Protein AF-A0A1W2CH02-F1 (afdb_monomer_lite)

Radius of gyration: 27.21 Å; chains: 1; bounding box: 58×30×69 Å

Structure (mmCIF, N/CA/C/O backbone):
data_AF-A0A1W2CH02-F1
#
_entry.id   AF-A0A1W2CH02-F1
#
loop_
_atom_site.group_PDB
_atom_site.id
_atom_site.type_symbol
_atom_site.label_atom_id
_atom_site.label_alt_id
_atom_site.label_comp_id
_atom_site.label_asym_id
_atom_site.label_entity_id
_atom_site.label_seq_id
_atom_site.pdbx_PDB_ins_code
_atom_site.Cartn_x
_atom_site.Cartn_y
_atom_site.Cartn_z
_atom_site.occupancy
_atom_site.B_iso_or_equiv
_atom_site.auth_seq_id
_atom_site.auth_comp_id
_atom_site.auth_asym_id
_atom_site.auth_atom_id
_atom_site.pdbx_PDB_model_num
ATOM 1 N N . MET A 1 1 ? -12.501 -14.407 43.895 1.00 35.47 1 MET A N 1
ATOM 2 C CA . MET A 1 1 ? -11.972 -13.322 44.742 1.00 35.47 1 MET A CA 1
ATOM 3 C C . MET A 1 1 ? -12.330 -12.026 44.044 1.00 35.47 1 MET A C 1
ATOM 5 O O . MET A 1 1 ? -11.643 -11.642 43.106 1.00 35.47 1 MET A O 1
ATOM 9 N N . GLU A 1 2 ? -13.467 -11.449 44.419 1.00 36.72 2 GLU A N 1
ATOM 10 C CA . GLU A 1 2 ? -13.916 -10.142 43.938 1.00 36.72 2 GLU A CA 1
ATOM 11 C C . GLU A 1 2 ? -13.089 -9.093 44.695 1.00 36.72 2 GLU A C 1
ATOM 13 O O . GLU A 1 2 ? -13.132 -9.053 45.923 1.00 36.72 2 GLU A O 1
ATOM 18 N N . GLN A 1 3 ? -12.265 -8.304 44.007 1.00 42.00 3 GLN A N 1
ATOM 19 C CA . GLN A 1 3 ? -11.610 -7.161 44.642 1.00 42.00 3 GLN A CA 1
ATOM 20 C C . GLN A 1 3 ? -12.659 -6.049 44.733 1.00 42.00 3 GLN A C 1
ATOM 22 O O . GLN A 1 3 ? -12.892 -5.350 43.747 1.00 42.00 3 GLN A O 1
ATOM 27 N N . GLU A 1 4 ? -13.314 -5.915 45.890 1.00 47.78 4 GLU A N 1
ATOM 28 C CA . GLU A 1 4 ? -14.095 -4.726 46.246 1.00 47.78 4 GLU A CA 1
ATOM 29 C C . GLU A 1 4 ? -13.147 -3.520 46.241 1.00 47.78 4 GLU A C 1
ATOM 31 O O . GLU A 1 4 ? -12.423 -3.237 47.196 1.00 47.78 4 GLU A O 1
ATOM 36 N N . GLY A 1 5 ? -13.067 -2.857 45.089 1.00 48.69 5 GLY A N 1
ATOM 37 C CA . GLY A 1 5 ? -12.240 -1.679 44.900 1.00 48.69 5 GLY A CA 1
ATOM 38 C C . GLY A 1 5 ? -12.785 -0.540 45.747 1.00 48.69 5 GLY A C 1
ATOM 39 O O . GLY A 1 5 ? -13.868 -0.039 45.465 1.00 48.69 5 GLY A O 1
ATOM 40 N N . VAL A 1 6 ? -12.015 -0.136 46.758 1.00 55.66 6 VAL A N 1
ATOM 41 C CA . VAL A 1 6 ? -12.241 1.048 47.597 1.00 55.66 6 VAL A CA 1
ATOM 42 C C . VAL A 1 6 ? -12.697 2.221 46.725 1.00 55.66 6 VAL A C 1
ATOM 44 O O . VAL A 1 6 ? -11.919 2.780 45.945 1.00 55.66 6 VAL A O 1
ATOM 47 N N . GLU A 1 7 ? -13.975 2.580 46.826 1.00 64.75 7 GLU A N 1
ATOM 48 C CA . GLU A 1 7 ? -14.532 3.694 46.075 1.00 64.75 7 GLU A CA 1
ATOM 49 C C . GLU A 1 7 ? -14.022 5.001 46.695 1.00 64.75 7 GLU A C 1
ATOM 51 O O . GLU A 1 7 ? -14.224 5.272 47.877 1.00 64.75 7 GLU A O 1
ATOM 56 N N . ASN A 1 8 ? -13.273 5.784 45.912 1.00 71.00 8 ASN A N 1
ATOM 57 C CA . ASN A 1 8 ? -12.637 7.011 46.386 1.00 71.00 8 ASN A CA 1
ATOM 58 C C . ASN A 1 8 ? -13.703 7.998 46.921 1.00 71.00 8 ASN A C 1
ATOM 60 O O . ASN A 1 8 ? -14.515 8.481 46.126 1.00 71.00 8 ASN A O 1
ATOM 64 N N . PRO A 1 9 ? -13.674 8.370 48.216 1.00 66.88 9 PRO A N 1
ATOM 65 C CA . PRO A 1 9 ? -14.680 9.240 48.834 1.00 66.88 9 PRO A CA 1
ATOM 66 C C . PRO A 1 9 ? -14.653 10.685 48.306 1.00 66.88 9 PRO A C 1
ATOM 68 O O . PRO A 1 9 ? -15.585 11.447 48.545 1.00 66.88 9 PRO A O 1
ATOM 71 N N . TYR A 1 10 ? -13.612 11.060 47.554 1.00 70.50 10 TYR A N 1
ATOM 72 C CA . TYR A 1 10 ? -13.473 12.356 46.882 1.00 70.50 10 TYR A CA 1
ATOM 73 C C . TYR A 1 10 ? -13.722 12.282 45.373 1.00 70.50 10 TYR A C 1
ATOM 75 O O . TYR A 1 10 ? -13.317 13.176 44.626 1.00 70.50 10 TYR A O 1
ATOM 83 N N . LYS A 1 11 ? -14.362 11.215 44.885 1.00 69.06 11 LYS A N 1
ATOM 84 C CA . LYS A 1 11 ? -14.720 11.079 43.472 1.00 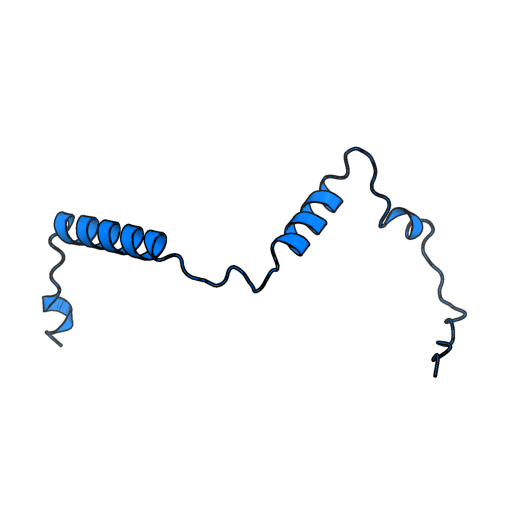69.06 11 LYS A CA 1
ATOM 85 C C . LYS A 1 11 ? -15.928 11.966 43.153 1.00 69.06 11 LYS A C 1
ATOM 87 O O . LYS A 1 11 ? -17.041 11.493 42.958 1.00 69.06 11 LYS A O 1
ATOM 92 N N . PHE A 1 12 ? -15.705 13.276 43.112 1.00 71.62 12 PHE A N 1
ATOM 93 C CA . PHE A 1 12 ? -16.689 14.221 42.601 1.00 71.62 12 PHE A CA 1
ATOM 94 C C . PHE A 1 12 ? -16.770 14.056 41.090 1.00 71.62 12 PHE A C 1
ATOM 96 O O . PHE A 1 12 ? -15.883 14.488 40.353 1.00 71.62 12 PHE A O 1
ATOM 103 N N . ASP A 1 13 ? -17.823 13.394 40.630 1.00 68.88 13 ASP A N 1
ATOM 104 C CA . ASP A 1 13 ? -18.088 13.306 39.207 1.00 68.88 13 ASP A CA 1
ATOM 105 C C . ASP A 1 13 ? -18.765 14.600 38.726 1.00 68.88 13 ASP A C 1
ATOM 107 O O . ASP A 1 13 ? -19.600 15.191 39.417 1.00 68.88 13 ASP A O 1
ATOM 111 N N . SER A 1 14 ? -18.374 15.093 37.552 1.00 76.06 14 SER A N 1
ATOM 112 C CA . SER A 1 14 ? -18.973 16.310 36.991 1.00 76.06 14 SER A CA 1
ATOM 113 C C . SER A 1 14 ? -20.457 16.068 36.711 1.00 76.06 14 SER A C 1
ATOM 115 O O . SER A 1 14 ? -20.809 15.008 36.211 1.00 76.06 14 SER A O 1
ATOM 117 N N . LYS A 1 15 ? -21.348 17.054 36.898 1.00 70.69 15 LYS A N 1
ATOM 118 C CA . LYS A 1 15 ? -22.768 16.906 36.490 1.00 70.69 15 LYS A CA 1
ATOM 119 C C . LYS A 1 15 ? -22.926 16.506 35.012 1.00 70.69 15 LYS A C 1
ATOM 121 O O . LYS A 1 15 ? -23.954 15.954 34.627 1.00 70.69 15 LYS A O 1
ATOM 126 N N . PHE A 1 16 ? -21.908 16.779 34.195 1.00 68.81 16 PHE A N 1
ATOM 127 C CA . PHE A 1 16 ? -21.860 16.447 32.774 1.00 68.81 16 PHE A CA 1
ATOM 128 C C . PHE A 1 16 ? -21.302 15.050 32.464 1.00 68.81 16 PHE A C 1
ATOM 130 O O . PHE A 1 16 ? -21.411 14.591 31.329 1.00 68.81 16 PHE A O 1
ATOM 137 N N . SER A 1 17 ? -20.722 14.352 33.442 1.00 70.00 17 SER A N 1
ATOM 138 C CA . SER A 1 17 ? -20.120 13.029 33.245 1.00 70.00 17 SER A CA 1
ATOM 139 C C . SER A 1 17 ? -21.135 11.985 32.783 1.00 70.00 17 SER A C 1
ATOM 141 O O . SER A 1 17 ? -20.828 11.169 31.916 1.00 70.00 17 SER A O 1
ATOM 143 N N . LYS A 1 18 ? -22.374 12.079 33.280 1.00 67.69 18 LYS A N 1
ATOM 144 C CA . LYS A 1 18 ? -23.491 11.191 32.942 1.00 67.69 18 LYS A CA 1
ATOM 145 C C . LYS A 1 18 ? -23.874 11.249 31.459 1.00 67.69 18 LYS A C 1
ATOM 147 O O . LYS A 1 18 ? -24.391 10.275 30.921 1.00 67.69 18 LYS A O 1
ATOM 152 N N . TYR A 1 19 ? -23.581 12.364 30.790 1.00 66.81 19 TYR A N 1
ATOM 153 C CA . TYR A 1 19 ? -23.877 12.577 29.369 1.00 66.81 19 TYR A CA 1
ATOM 154 C C . TYR A 1 19 ? -22.677 12.294 28.459 1.00 66.81 19 TYR A C 1
ATOM 156 O O . TYR A 1 19 ? -22.784 12.382 27.240 1.00 66.81 19 TYR A O 1
ATOM 164 N N . LYS A 1 20 ? -21.521 11.922 29.024 1.00 67.50 20 LYS A N 1
ATOM 165 C CA . LYS A 1 20 ? -20.303 11.638 28.250 1.00 67.50 20 LYS A CA 1
ATOM 166 C C . LYS A 1 20 ? -20.463 10.442 27.303 1.00 67.50 20 LYS A C 1
ATOM 168 O O . LYS A 1 20 ? -19.751 10.362 26.307 1.00 67.50 20 LYS A O 1
ATOM 173 N N . SER A 1 21 ? -21.368 9.519 27.622 1.00 63.88 21 SER A N 1
ATOM 174 C CA . SER A 1 21 ? -21.658 8.314 26.835 1.00 63.88 21 SER A CA 1
ATOM 175 C C . SER A 1 21 ? -23.114 8.215 26.375 1.00 63.88 21 SER A C 1
ATOM 177 O O . SER A 1 21 ? -23.514 7.164 25.882 1.00 63.88 21 SER A O 1
ATOM 179 N N . SER A 1 22 ? -23.930 9.261 26.550 1.00 67.12 22 SER A N 1
ATOM 180 C CA . SER A 1 22 ? -25.315 9.235 26.071 1.00 67.12 22 SER A CA 1
ATOM 181 C C . SER A 1 22 ? -25.336 9.407 24.553 1.00 67.12 22 SER A C 1
ATOM 183 O O . SER A 1 22 ? -25.058 10.498 24.058 1.00 67.12 22 SER A O 1
ATOM 185 N N . GLN A 1 23 ? -25.674 8.344 23.823 1.00 62.69 23 GLN A N 1
ATOM 186 C CA . GLN A 1 23 ? -25.924 8.416 22.384 1.00 62.69 23 GLN A CA 1
ATOM 187 C C . GLN A 1 23 ? -27.240 9.169 22.149 1.00 62.69 23 GLN A C 1
ATOM 189 O O . GLN A 1 23 ? -28.328 8.648 22.383 1.00 62.69 23 GLN A O 1
ATOM 194 N N . VAL A 1 24 ? -27.135 10.431 21.737 1.00 68.19 24 VAL A N 1
ATOM 195 C CA . VAL A 1 24 ? -28.272 11.268 21.328 1.00 68.19 24 VAL A CA 1
ATOM 196 C C . VAL A 1 24 ? -28.481 11.101 19.820 1.00 68.19 24 VAL A C 1
ATOM 198 O O . VAL A 1 24 ? -27.521 10.900 19.074 1.00 68.19 24 VAL A O 1
ATOM 201 N N . ALA A 1 25 ? -29.724 11.198 19.342 1.00 65.69 25 ALA A N 1
ATOM 202 C CA . ALA A 1 25 ? -29.997 11.250 17.907 1.00 65.69 25 ALA A CA 1
ATOM 203 C C . ALA A 1 25 ? -29.232 12.433 17.276 1.00 65.69 25 ALA A C 1
ATOM 205 O O . ALA A 1 25 ? -29.445 13.584 17.649 1.00 65.69 25 ALA A O 1
ATOM 206 N N . GLY A 1 26 ? -28.303 12.140 16.361 1.00 69.94 26 GLY A N 1
ATOM 207 C CA . GLY A 1 26 ? -27.381 13.133 15.794 1.00 69.94 26 GLY A CA 1
ATOM 208 C C . GLY A 1 26 ? -25.994 13.195 16.452 1.00 69.94 26 GLY A C 1
ATOM 209 O O . GLY A 1 26 ? -25.216 14.088 16.120 1.00 69.94 26 GLY A O 1
ATOM 210 N N . ASP A 1 27 ? -25.636 12.259 17.341 1.00 75.75 27 ASP A N 1
ATOM 211 C CA . ASP A 1 27 ? -24.280 12.164 17.898 1.00 75.75 27 ASP A CA 1
ATOM 212 C C . ASP A 1 27 ? -23.274 11.643 16.861 1.00 75.75 27 ASP A C 1
ATOM 214 O O . ASP A 1 27 ? -22.910 10.467 16.802 1.00 75.75 27 ASP A O 1
ATOM 218 N N . ILE A 1 28 ? -22.823 12.556 16.007 1.00 81.06 28 ILE A N 1
ATOM 219 C CA . ILE A 1 28 ? -21.818 12.284 14.986 1.00 81.06 28 ILE A CA 1
ATOM 220 C C . ILE A 1 28 ? -20.485 11.926 15.660 1.00 81.06 28 ILE A C 1
ATOM 222 O O . ILE A 1 28 ? -19.821 10.977 15.250 1.00 81.06 28 ILE A O 1
ATOM 226 N N . ARG A 1 29 ? -20.098 12.616 16.743 1.00 80.25 29 ARG A N 1
ATOM 227 C CA . ARG A 1 29 ? -18.818 12.377 17.438 1.00 80.25 29 ARG A CA 1
ATOM 228 C C . ARG A 1 29 ? -18.724 10.958 18.003 1.00 80.25 29 ARG A C 1
ATOM 230 O O . ARG A 1 29 ? -17.678 10.326 17.833 1.00 80.25 29 ARG A O 1
ATOM 237 N N . GLY A 1 30 ? -19.795 10.463 18.623 1.00 82.25 30 GLY A N 1
ATOM 238 C CA . GLY A 1 30 ? -19.909 9.080 19.083 1.00 82.25 30 GLY A CA 1
ATOM 239 C C . GLY A 1 30 ? -19.776 8.082 17.936 1.00 82.25 30 GLY A C 1
ATOM 240 O O . GLY A 1 30 ? -18.948 7.174 18.020 1.00 82.25 30 GLY A O 1
ATOM 241 N N . GLN A 1 31 ? -20.472 8.324 16.819 1.00 85.56 31 GLN A N 1
ATOM 242 C CA . GLN A 1 31 ? -20.397 7.480 15.619 1.00 85.56 31 GLN A CA 1
ATOM 243 C C . GLN A 1 31 ? -18.973 7.386 15.049 1.00 85.56 31 GLN A C 1
ATOM 245 O O . GLN A 1 31 ? -18.490 6.286 14.787 1.00 85.56 31 GLN A O 1
ATOM 250 N N . TRP A 1 32 ? -18.235 8.499 14.925 1.00 85.06 32 TRP A N 1
ATOM 251 C CA . TRP A 1 32 ? -16.822 8.455 14.500 1.00 85.06 32 TRP A CA 1
ATOM 252 C C . TRP A 1 32 ? -15.926 7.747 15.524 1.00 85.06 32 TRP A C 1
ATOM 254 O O . TRP A 1 32 ? -14.919 7.132 15.162 1.00 85.06 32 TRP A O 1
ATOM 264 N N . GLY A 1 33 ? -16.237 7.867 16.816 1.00 87.81 33 GLY A N 1
ATOM 265 C CA . GLY A 1 33 ? -15.535 7.175 17.896 1.00 87.81 33 GLY A CA 1
ATOM 266 C C . GLY A 1 33 ? -15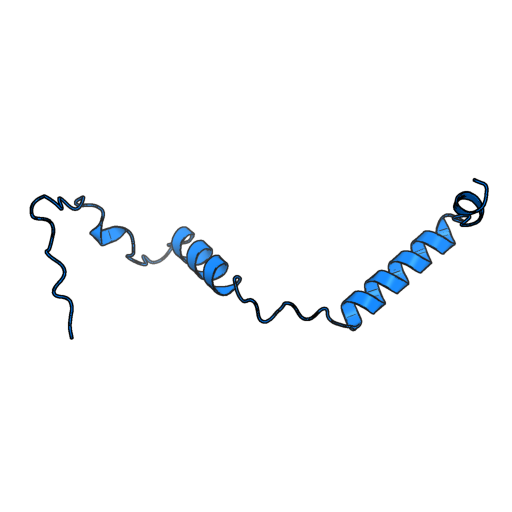.694 5.658 17.808 1.00 87.81 33 GLY A C 1
ATOM 267 O O . GLY A 1 33 ? -14.695 4.936 17.860 1.00 87.81 33 GLY A O 1
ATOM 268 N N . GLU A 1 34 ? -16.926 5.188 17.625 1.00 86.00 34 GLU A N 1
ATOM 269 C CA . GLU A 1 34 ? -17.250 3.775 17.428 1.00 86.00 34 GLU A CA 1
ATOM 270 C C . GLU A 1 34 ? -16.702 3.239 16.112 1.00 86.00 34 GLU A C 1
ATOM 272 O O . GLU A 1 34 ? -16.007 2.230 16.136 1.00 86.00 34 GLU A O 1
ATOM 277 N N . ALA A 1 35 ? -16.886 3.946 14.994 1.00 86.81 35 ALA A N 1
ATOM 278 C CA . ALA A 1 35 ? -16.328 3.554 13.700 1.00 86.81 35 ALA A CA 1
ATOM 279 C C . ALA A 1 35 ? -14.798 3.415 13.759 1.00 86.81 35 ALA A C 1
ATOM 281 O O . ALA A 1 35 ? -14.230 2.459 13.235 1.00 86.81 35 ALA A O 1
ATOM 282 N N . ARG A 1 36 ? -14.112 4.323 14.470 1.00 86.25 36 ARG A N 1
ATOM 283 C CA . ARG A 1 36 ? -12.661 4.235 14.695 1.00 86.25 36 ARG A CA 1
ATOM 284 C C . ARG A 1 36 ? -12.276 3.069 15.606 1.00 86.25 36 ARG A C 1
ATOM 286 O O . ARG A 1 36 ? -11.209 2.493 15.428 1.00 86.25 36 ARG A O 1
ATOM 293 N N . LYS A 1 37 ? -13.081 2.731 16.616 1.00 85.75 37 LYS A N 1
ATOM 294 C CA . LYS A 1 37 ? -12.841 1.528 17.433 1.00 85.75 37 LYS A CA 1
ATOM 295 C C . LYS A 1 37 ? -13.068 0.258 16.613 1.00 85.75 37 LYS A C 1
ATOM 297 O O . LYS A 1 37 ? -12.242 -0.643 16.684 1.00 85.75 37 LYS A O 1
ATOM 302 N N . ALA A 1 38 ? -14.119 0.227 15.800 1.00 84.38 38 ALA A N 1
ATOM 303 C CA . ALA A 1 38 ? -14.459 -0.883 14.920 1.00 84.38 38 ALA A CA 1
ATOM 304 C C . ALA A 1 38 ? -13.424 -1.087 13.803 1.00 84.38 38 ALA A C 1
ATOM 306 O O . ALA A 1 38 ? -13.154 -2.220 13.426 1.00 84.38 38 ALA A O 1
ATOM 307 N N . SER A 1 39 ? -12.784 -0.020 13.311 1.00 80.31 39 SER A N 1
ATOM 308 C CA . SER A 1 39 ? -11.718 -0.129 12.306 1.00 80.31 39 SER A CA 1
ATOM 309 C C . SER A 1 39 ? -10.369 -0.585 12.873 1.00 80.31 39 SER A C 1
ATOM 311 O O . SER A 1 39 ? -9.485 -0.982 12.117 1.00 80.31 39 SER A O 1
ATOM 313 N N . ARG A 1 40 ? -10.188 -0.583 14.201 1.00 81.31 40 ARG A N 1
ATOM 314 C CA . ARG A 1 40 ? -8.959 -1.035 14.882 1.00 81.31 40 ARG A CA 1
ATOM 315 C C . ARG A 1 40 ? -8.908 -2.557 15.047 1.00 81.31 40 ARG A C 1
ATOM 317 O O . ARG A 1 40 ? -8.587 -3.060 16.123 1.00 81.31 40 ARG A O 1
ATOM 324 N N . THR A 1 41 ? -9.195 -3.310 13.991 1.00 78.25 41 THR A N 1
ATOM 325 C CA . THR A 1 41 ? -9.029 -4.769 13.998 1.00 78.25 41 THR A CA 1
ATOM 326 C C . THR A 1 41 ? -7.647 -5.146 13.465 1.00 78.25 41 THR A C 1
ATOM 328 O O . THR A 1 41 ? -7.144 -4.583 12.497 1.00 78.25 41 THR A O 1
ATOM 331 N N . LYS A 1 42 ? -6.989 -6.116 14.114 1.00 67.44 42 LYS A N 1
ATOM 332 C CA . LYS A 1 42 ? -5.719 -6.687 13.626 1.00 67.44 42 LYS A CA 1
ATOM 333 C C . LYS A 1 42 ? -5.926 -7.760 12.544 1.00 67.44 42 LYS A C 1
ATOM 335 O O . LYS A 1 42 ? -4.938 -8.229 11.994 1.00 67.44 42 LYS A O 1
ATOM 340 N N . GLY A 1 43 ? -7.179 -8.132 12.261 1.00 65.31 43 GLY A N 1
ATOM 341 C CA . GLY A 1 43 ? -7.541 -9.198 11.321 1.00 65.31 43 GLY A CA 1
ATOM 342 C C . GLY A 1 43 ? -7.395 -8.805 9.851 1.00 65.31 43 GLY A C 1
ATOM 343 O O . GLY A 1 43 ? -6.994 -9.626 9.045 1.00 65.31 43 GLY A O 1
ATOM 344 N N . ASN A 1 44 ? -7.593 -7.534 9.494 1.00 62.34 44 ASN A N 1
ATOM 345 C CA . ASN A 1 44 ? -7.485 -7.083 8.101 1.00 62.34 44 ASN A CA 1
ATOM 346 C C . ASN A 1 44 ? -6.041 -6.716 7.688 1.00 62.34 44 ASN A C 1
ATOM 348 O O . ASN A 1 44 ? -5.820 -5.784 6.918 1.00 62.34 44 ASN A O 1
ATOM 352 N N . ARG A 1 45 ? -5.043 -7.403 8.259 1.00 66.31 45 ARG A N 1
ATOM 353 C CA . ARG A 1 45 ? -3.618 -7.243 7.903 1.00 66.31 45 ARG A CA 1
ATOM 354 C C . ARG A 1 45 ? -3.220 -8.050 6.673 1.00 66.31 45 ARG A C 1
ATOM 356 O O . ARG A 1 45 ? -2.088 -7.940 6.212 1.00 66.31 45 ARG A O 1
ATOM 363 N N . GLU A 1 46 ? -4.129 -8.873 6.176 1.00 76.94 46 GLU A N 1
ATOM 364 C CA . GLU A 1 46 ? -3.901 -9.687 5.000 1.00 76.94 46 GLU A CA 1
ATOM 365 C C . GLU A 1 46 ? -3.817 -8.776 3.778 1.00 76.94 46 GLU A C 1
ATOM 367 O O . GLU A 1 46 ? -4.771 -8.088 3.407 1.00 76.94 46 GLU A O 1
ATOM 372 N N . ILE A 1 47 ? -2.636 -8.731 3.168 1.00 78.88 47 ILE A N 1
ATOM 373 C CA . ILE A 1 47 ? -2.455 -8.007 1.920 1.00 78.88 47 ILE A CA 1
ATOM 374 C C . ILE A 1 47 ? -3.140 -8.826 0.827 1.00 78.88 47 ILE A C 1
ATOM 376 O O . ILE A 1 47 ? -2.755 -9.958 0.541 1.00 78.88 47 ILE A O 1
ATOM 380 N N . ASN A 1 48 ? -4.170 -8.247 0.214 1.00 86.81 48 ASN A N 1
ATOM 381 C CA . ASN A 1 48 ? -4.909 -8.904 -0.854 1.00 86.81 48 ASN A CA 1
ATOM 382 C C . ASN A 1 48 ? -4.012 -9.071 -2.091 1.00 86.81 48 ASN A C 1
ATOM 384 O O . ASN A 1 48 ? -3.463 -8.091 -2.598 1.00 86.81 48 ASN A O 1
ATOM 388 N N . PHE A 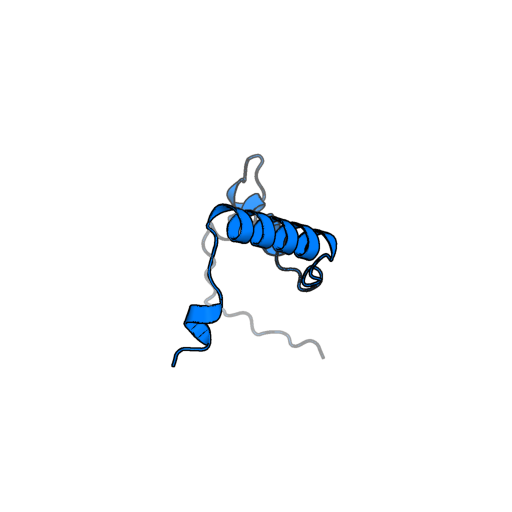1 49 ? -3.921 -10.288 -2.630 1.00 90.19 49 PHE A N 1
ATOM 389 C CA . PHE A 1 49 ? -3.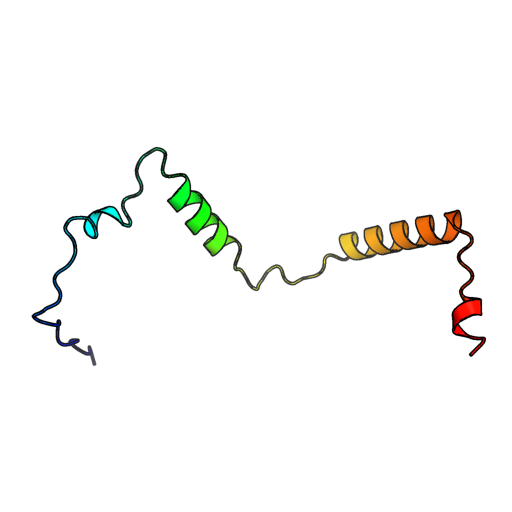155 -10.554 -3.850 1.00 90.19 49 PHE A CA 1
ATOM 390 C C . PHE A 1 49 ? -3.590 -9.667 -5.028 1.00 90.19 49 PHE A C 1
ATOM 392 O O . PHE A 1 49 ? -2.752 -9.206 -5.796 1.00 90.19 49 PHE A O 1
ATOM 399 N N . ARG A 1 50 ? -4.887 -9.342 -5.137 1.00 94.06 50 ARG A N 1
ATOM 400 C CA . ARG A 1 50 ? -5.401 -8.415 -6.160 1.00 94.06 50 ARG A CA 1
ATOM 401 C C . ARG A 1 50 ? -4.803 -7.020 -6.017 1.00 94.06 50 ARG A C 1
ATOM 403 O O . ARG A 1 50 ? -4.474 -6.407 -7.023 1.00 94.06 50 ARG A O 1
ATOM 410 N N . LEU A 1 51 ? -4.642 -6.530 -4.785 1.00 93.31 51 LEU A N 1
ATOM 411 C CA . LEU A 1 51 ? -4.024 -5.229 -4.524 1.00 93.31 51 LEU A CA 1
ATOM 412 C C . LEU A 1 51 ? -2.557 -5.237 -4.969 1.00 93.31 51 LEU A C 1
ATOM 414 O O . LEU A 1 51 ? -2.134 -4.317 -5.661 1.00 93.31 51 LEU A O 1
ATOM 418 N N . ILE A 1 52 ? -1.811 -6.294 -4.632 1.00 94.88 52 ILE A N 1
ATOM 419 C CA . ILE A 1 52 ? -0.416 -6.459 -5.071 1.00 94.88 52 ILE A CA 1
ATOM 420 C C . ILE A 1 52 ? -0.336 -6.490 -6.599 1.00 94.88 52 ILE A C 1
ATOM 422 O O . ILE A 1 52 ? 0.488 -5.788 -7.177 1.00 94.88 52 ILE A O 1
ATOM 426 N N . ALA A 1 53 ? -1.211 -7.255 -7.256 1.00 96.88 53 ALA A N 1
ATOM 427 C CA . ALA A 1 53 ? -1.241 -7.361 -8.710 1.00 96.88 53 ALA A CA 1
ATOM 428 C C . ALA A 1 53 ? -1.539 -6.010 -9.383 1.00 96.88 53 ALA A C 1
ATOM 430 O O . ALA A 1 53 ? -0.848 -5.638 -10.328 1.00 96.88 53 ALA A O 1
ATOM 431 N N . ILE A 1 54 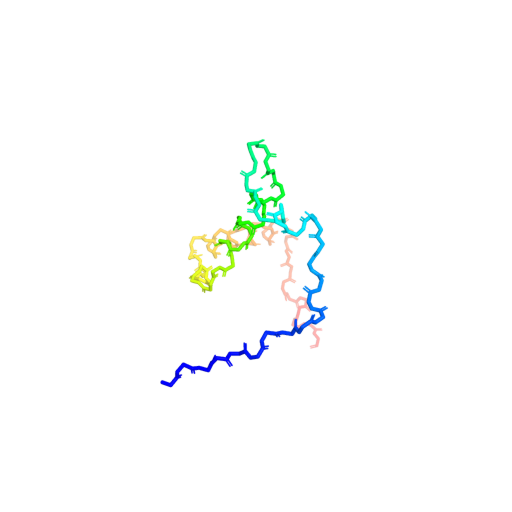? -2.512 -5.245 -8.871 1.00 97.00 54 ILE A N 1
ATOM 432 C CA . ILE A 1 54 ? -2.822 -3.896 -9.373 1.00 97.00 54 ILE A CA 1
ATOM 433 C C . ILE A 1 54 ? -1.612 -2.974 -9.215 1.00 97.00 54 ILE A C 1
ATOM 435 O O . ILE A 1 54 ? -1.229 -2.307 -10.172 1.00 97.00 54 ILE A O 1
ATOM 439 N N . ILE A 1 55 ? -0.991 -2.955 -8.031 1.00 96.81 55 ILE A N 1
ATOM 440 C CA . ILE A 1 55 ? 0.197 -2.135 -7.768 1.00 96.81 55 ILE A CA 1
ATOM 441 C C . ILE A 1 55 ? 1.316 -2.505 -8.746 1.00 96.81 55 ILE A C 1
ATOM 443 O O . ILE A 1 55 ? 1.862 -1.619 -9.394 1.00 96.81 55 ILE A O 1
ATOM 447 N N . ALA A 1 56 ? 1.614 -3.796 -8.912 1.00 96.25 56 ALA A N 1
ATOM 448 C CA . ALA A 1 56 ? 2.650 -4.261 -9.830 1.00 96.25 56 ALA A CA 1
ATOM 449 C C . ALA A 1 56 ? 2.385 -3.814 -11.276 1.00 96.25 56 ALA A C 1
ATOM 451 O O . ALA A 1 56 ? 3.277 -3.263 -11.916 1.00 96.25 56 ALA A O 1
ATOM 452 N N . VAL A 1 57 ? 1.155 -3.980 -11.776 1.00 97.06 57 VAL A N 1
ATOM 453 C CA . VAL A 1 57 ? 0.770 -3.543 -13.129 1.00 97.06 57 VAL A CA 1
ATOM 454 C C . VAL A 1 57 ? 0.948 -2.035 -13.299 1.00 97.06 57 VAL A C 1
ATOM 456 O O . VAL A 1 57 ? 1.533 -1.599 -14.286 1.00 97.06 57 VAL A O 1
ATOM 459 N N . LEU A 1 58 ? 0.498 -1.234 -12.331 1.00 96.81 58 LEU A N 1
ATOM 460 C CA . LEU A 1 58 ? 0.664 0.220 -12.378 1.00 96.81 58 LEU A CA 1
ATOM 461 C C . LEU A 1 58 ? 2.142 0.628 -12.368 1.00 96.81 58 LEU A C 1
ATOM 463 O O . LEU A 1 58 ? 2.532 1.503 -13.138 1.00 96.81 58 LEU A O 1
ATOM 467 N N . PHE A 1 59 ? 2.972 -0.034 -11.556 1.00 94.81 59 PHE A N 1
ATOM 468 C CA . PHE A 1 59 ? 4.420 0.177 -11.559 1.00 94.81 59 PHE A CA 1
ATOM 469 C C . PHE A 1 59 ? 5.037 -0.127 -12.927 1.00 94.81 59 PHE A C 1
ATOM 471 O O . PHE A 1 59 ? 5.808 0.687 -13.425 1.00 94.81 59 PHE A O 1
ATOM 478 N N . PHE A 1 60 ? 4.671 -1.243 -13.564 1.00 93.75 60 PHE A N 1
ATOM 479 C CA . PHE A 1 60 ? 5.179 -1.583 -14.896 1.00 93.75 60 PHE A CA 1
ATOM 480 C C . PHE A 1 60 ? 4.715 -0.609 -15.982 1.00 93.75 60 PHE A C 1
ATOM 482 O O . PHE A 1 60 ? 5.492 -0.302 -16.879 1.00 93.75 60 PHE A O 1
ATOM 489 N N . ILE A 1 61 ? 3.490 -0.081 -15.897 1.00 94.62 61 ILE A N 1
ATOM 490 C CA . ILE A 1 61 ? 2.994 0.936 -16.839 1.00 94.62 61 ILE A CA 1
ATOM 491 C C . ILE A 1 61 ? 3.801 2.231 -16.713 1.00 94.62 61 ILE A C 1
ATOM 493 O O . ILE A 1 61 ? 4.231 2.788 -17.720 1.00 94.62 61 ILE A O 1
ATOM 497 N N . VAL A 1 62 ? 4.018 2.702 -15.483 1.00 92.00 62 VAL A N 1
ATOM 498 C CA . VAL A 1 62 ? 4.842 3.890 -15.214 1.00 92.00 62 VAL A CA 1
ATOM 499 C C . VAL A 1 62 ? 6.259 3.662 -15.729 1.00 92.00 62 VAL A C 1
ATOM 501 O O . VAL A 1 62 ? 6.788 4.480 -16.474 1.00 92.00 62 VAL A O 1
ATOM 504 N N . TRP A 1 63 ? 6.849 2.520 -15.390 1.00 88.38 63 TRP A N 1
ATOM 505 C CA . TRP A 1 63 ? 8.192 2.152 -15.818 1.00 88.38 63 TRP A CA 1
ATOM 506 C C . TRP A 1 63 ? 8.318 2.127 -17.350 1.00 88.38 63 TRP A C 1
ATOM 508 O O . TRP A 1 63 ? 9.247 2.719 -17.893 1.00 88.38 63 TRP A O 1
ATOM 518 N N . TRP A 1 64 ? 7.344 1.538 -18.047 1.00 87.31 64 TRP A N 1
ATOM 519 C CA . TRP A 1 64 ? 7.290 1.522 -19.509 1.00 87.31 64 TRP A CA 1
ATOM 520 C C . TRP A 1 64 ? 7.188 2.927 -20.113 1.00 87.31 64 TRP A C 1
ATOM 522 O O . TRP A 1 64 ? 7.861 3.228 -21.093 1.00 87.31 64 TRP A O 1
ATOM 532 N N . PHE A 1 65 ? 6.354 3.800 -19.542 1.00 89.50 65 PHE A N 1
ATOM 533 C CA . PHE A 1 65 ? 6.115 5.130 -20.105 1.00 89.50 65 PHE A CA 1
ATOM 534 C C . PHE A 1 65 ? 7.320 6.067 -19.963 1.00 89.50 65 PHE A C 1
ATOM 536 O O . PHE A 1 65 ? 7.561 6.900 -20.832 1.00 89.50 65 PHE A O 1
ATOM 543 N N . PHE A 1 66 ? 8.069 5.941 -18.868 1.00 85.88 66 PHE A N 1
ATOM 544 C CA . PHE A 1 66 ? 9.209 6.809 -18.575 1.00 85.88 66 PHE A CA 1
ATOM 545 C C . PHE A 1 66 ? 10.545 6.301 -19.131 1.00 85.88 66 PHE A C 1
ATOM 547 O O . PHE A 1 66 ? 11.554 6.959 -18.889 1.00 85.88 66 PHE A O 1
ATOM 554 N N . ASP A 1 67 ? 10.561 5.162 -19.839 1.00 80.88 67 ASP A N 1
ATOM 555 C CA . ASP A 1 67 ? 11.790 4.487 -20.291 1.00 80.88 67 ASP A CA 1
ATOM 556 C C . ASP A 1 67 ? 12.824 4.388 -19.152 1.00 80.88 67 ASP A C 1
ATOM 558 O O . ASP A 1 67 ? 13.995 4.742 -19.283 1.00 80.88 67 ASP A O 1
ATOM 562 N N . PHE A 1 68 ? 12.343 4.033 -17.953 1.00 77.69 68 PHE A N 1
ATOM 563 C CA . PHE A 1 68 ? 13.147 4.163 -16.742 1.00 77.69 68 PHE A CA 1
ATOM 564 C C . PHE A 1 68 ? 14.301 3.150 -16.759 1.00 77.69 68 PHE A C 1
ATOM 566 O O . PHE A 1 68 ? 14.105 1.940 -16.607 1.00 77.69 68 PHE A O 1
ATOM 573 N N . ASP A 1 69 ? 15.515 3.661 -16.951 1.00 77.06 69 ASP A N 1
ATOM 574 C CA . ASP A 1 69 ? 16.722 2.857 -17.092 1.00 77.06 69 ASP A CA 1
ATOM 575 C C . ASP A 1 69 ? 17.215 2.341 -15.726 1.00 77.06 69 ASP A C 1
ATOM 577 O O . ASP A 1 69 ? 17.771 3.081 -14.909 1.00 77.06 69 ASP A O 1
ATOM 581 N N . LEU A 1 70 ? 17.041 1.036 -15.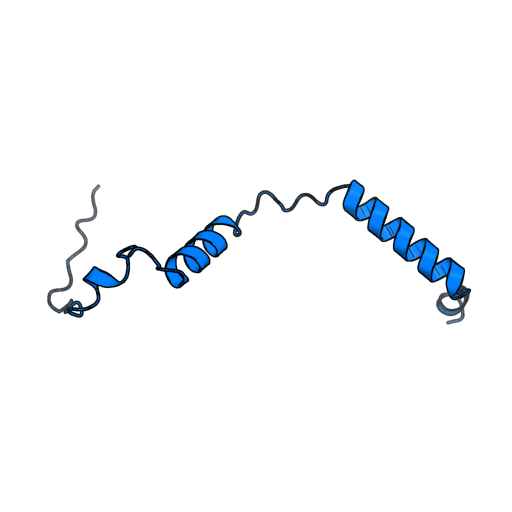474 1.00 74.19 70 LEU A N 1
ATOM 582 C CA . LEU A 1 70 ? 17.568 0.375 -14.272 1.00 74.19 70 LEU A CA 1
ATOM 583 C C . LEU A 1 70 ? 19.098 0.309 -14.236 1.00 74.19 70 LEU A C 1
ATOM 585 O O . LEU A 1 70 ? 19.666 0.068 -13.167 1.00 74.19 70 LEU A O 1
ATOM 589 N N . SER A 1 71 ? 19.777 0.515 -15.369 1.00 75.38 71 SER A N 1
ATOM 590 C CA . SER A 1 71 ? 21.238 0.449 -15.437 1.00 75.38 71 SER A CA 1
ATOM 591 C C . SER A 1 71 ? 21.910 1.529 -14.580 1.00 75.38 71 SER A C 1
ATOM 593 O O . SER A 1 71 ? 23.048 1.340 -14.142 1.00 75.38 71 SER A O 1
ATOM 595 N N . LEU A 1 72 ? 21.184 2.603 -14.237 1.00 76.00 72 LEU A N 1
ATOM 596 C CA . LEU A 1 72 ? 21.606 3.633 -13.285 1.00 76.00 72 LEU A CA 1
ATOM 597 C C . LEU A 1 72 ? 22.018 3.051 -11.920 1.00 76.00 72 LEU A C 1
ATOM 599 O O . LEU A 1 72 ? 22.965 3.538 -11.311 1.00 76.00 72 LEU A O 1
ATOM 603 N N . PHE A 1 73 ? 21.357 1.988 -11.452 1.00 80.31 73 PHE A N 1
ATOM 604 C CA . PHE A 1 73 ? 21.643 1.382 -10.144 1.00 80.31 73 PHE A CA 1
ATOM 605 C C . PHE A 1 73 ? 22.851 0.438 -10.150 1.00 80.31 73 PHE A C 1
ATOM 607 O O . PHE A 1 73 ? 23.349 0.077 -9.089 1.00 80.31 73 PHE A O 1
ATOM 614 N N . THR A 1 74 ? 23.331 0.045 -11.331 1.00 81.25 74 THR A N 1
ATOM 615 C CA . THR A 1 74 ? 24.498 -0.839 -11.502 1.00 81.25 74 THR A CA 1
ATOM 616 C C . THR A 1 74 ? 25.786 -0.100 -11.865 1.00 81.25 74 THR A C 1
ATOM 618 O O . THR A 1 74 ? 26.836 -0.722 -11.952 1.00 81.25 74 THR A O 1
ATOM 621 N N . ARG A 1 75 ? 25.717 1.216 -12.104 1.00 74.75 75 ARG A N 1
ATOM 622 C CA . ARG A 1 75 ? 26.851 2.059 -12.530 1.00 74.75 75 ARG A CA 1
ATOM 623 C C . ARG A 1 75 ? 27.604 2.733 -11.370 1.00 74.75 75 ARG A C 1
ATOM 625 O O . ARG A 1 75 ? 28.309 3.712 -11.605 1.00 74.75 75 ARG A O 1
ATOM 632 N N . PHE A 1 76 ? 27.443 2.225 -10.150 1.00 62.84 76 PHE A N 1
ATOM 633 C CA . PHE A 1 76 ? 28.194 2.653 -8.966 1.00 62.84 76 PHE A CA 1
ATOM 634 C C . PHE A 1 76 ? 29.399 1.754 -8.702 1.00 62.84 76 PHE A C 1
ATOM 636 O O . PHE A 1 76 ? 29.265 0.525 -8.897 1.00 62.84 76 PHE A O 1
#

Foldseek 3Di:
DDPPPDDPPPPDDDPCNVVPPDDDVVPPVVVVVVVVVVVPDPVPPDDDPVNVVVVVVVVVVVCVVVVDDPVVVVPD

Sequence (76 aa):
MEQEGVENPYKFDSKFSKYKSSQVAGDIRGQWGEARKASRTKGNREINFRLIAIIAVLFFIVWWFFDFDLSLFTRF

pLDDT: mean 76.64, std 14.05, range [35.47, 97.06]

Organism: NCBI:txid504486

Secondary structure (DSSP, 8-state):
--------TT----TTGGGTT---TT-HHHHHHHHHHHH--SGGG---HHHHHHHHHHHHHHHHHTT--GGGGG--